Protein AF-A0A8H9FZB2-F1 (afdb_monomer)

Foldseek 3Di:
DQVQVVLQVVLVVVVVVVVVPPDDDDDDDDDDDDDDDDDDPPCPVVLLVPDDPLLSQLCCVCVRNVDDLVVSCVVVVHDSVVSVVSPVVSVVSSLVVQCVQQVFDADPVRDTDDDGPNPRVPPD

Secondary structure (DSSP, 8-state):
--THHHHHHHHHHHHHHHHHTTS------------------TTHHHHHHHS-HHHHHHHIIIIIS---HHHHHHHHT--HHHHHHHHHHHHHHHHHHHHHHH-PEEPTTS-EES---GGGTT--

Sequence (124 aa):
MKAWLFQIARNEIVNFYNQENVFTEELSNSEETENIQYQNICCFD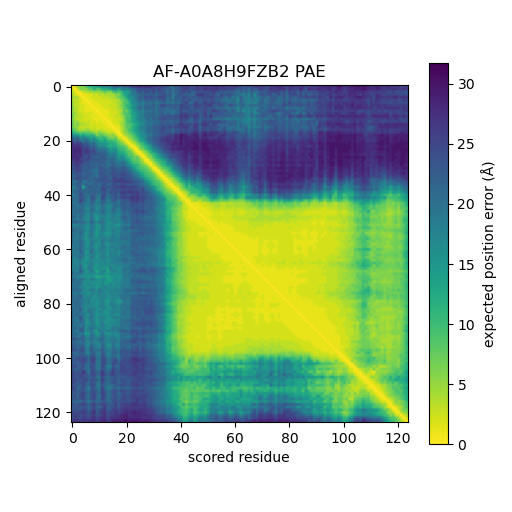KFINNLPVPYREVIEIVYIKGLKQSEAATLLGITLPNVKARIKRAKDILKNDFNECCKYEFDITGKLTGEPNCATCGTL

Structure (mmCIF, N/CA/C/O backbone):
data_AF-A0A8H9FZB2-F1
#
_entry.id   AF-A0A8H9FZB2-F1
#
loop_
_atom_site.group_PDB
_atom_site.id
_atom_site.type_symbol
_atom_site.label_atom_id
_atom_site.label_alt_id
_atom_site.label_comp_id
_atom_site.label_asym_id
_atom_site.label_entity_id
_atom_site.label_seq_id
_atom_site.pdbx_PDB_ins_code
_atom_site.Cartn_x
_atom_site.Cartn_y
_atom_site.Cartn_z
_atom_site.occupancy
_atom_site.B_iso_or_equiv
_atom_site.auth_seq_id
_atom_site.auth_comp_id
_atom_site.auth_asym_id
_atom_site.auth_atom_id
_atom_site.pdbx_PDB_model_num
ATOM 1 N N . MET A 1 1 ? -4.143 20.550 -12.161 1.00 46.72 1 MET A N 1
ATOM 2 C CA . MET A 1 1 ? -3.314 20.249 -10.974 1.00 46.72 1 MET A CA 1
ATOM 3 C C . MET A 1 1 ? -4.045 19.242 -10.109 1.00 46.72 1 MET A C 1
ATOM 5 O O . MET A 1 1 ? -5.246 19.369 -9.916 1.00 46.72 1 MET A O 1
ATOM 9 N N . LYS A 1 2 ? -3.359 18.183 -9.694 1.00 50.31 2 LYS A N 1
ATOM 10 C CA . LYS A 1 2 ? -3.971 17.007 -9.082 1.00 50.31 2 LYS A CA 1
ATOM 11 C C . LYS A 1 2 ? -4.031 17.225 -7.550 1.00 50.31 2 LYS A C 1
ATOM 13 O O . LYS A 1 2 ? -3.047 17.005 -6.857 1.00 50.31 2 LYS A O 1
ATOM 18 N N . ALA A 1 3 ? -5.175 17.708 -7.047 1.00 51.25 3 ALA A N 1
ATOM 19 C CA . ALA A 1 3 ? -5.410 18.112 -5.646 1.00 51.25 3 ALA A CA 1
ATOM 20 C C . ALA A 1 3 ? -5.024 17.056 -4.586 1.00 51.25 3 ALA A C 1
ATOM 22 O O . ALA A 1 3 ? -4.693 17.396 -3.454 1.00 51.25 3 ALA A O 1
ATOM 23 N N . TRP A 1 4 ? -4.999 15.783 -4.978 1.00 60.00 4 TRP A N 1
ATOM 24 C CA . TRP A 1 4 ? -4.607 14.656 -4.136 1.00 60.00 4 TRP A CA 1
ATOM 25 C C . TRP A 1 4 ? -3.151 14.727 -3.639 1.00 60.00 4 TRP A C 1
ATOM 27 O O . TRP A 1 4 ? -2.856 14.280 -2.535 1.00 60.00 4 TRP A O 1
ATOM 37 N N . LEU A 1 5 ? -2.257 15.362 -4.406 1.00 47.31 5 LEU A N 1
ATOM 38 C CA . LEU A 1 5 ? -0.839 15.472 -4.058 1.00 47.31 5 LEU A CA 1
ATOM 39 C C . LEU A 1 5 ? -0.607 16.426 -2.876 1.00 47.31 5 LEU A C 1
ATOM 41 O O . LEU A 1 5 ? 0.163 16.121 -1.969 1.00 47.31 5 LEU A O 1
ATOM 45 N N . PHE A 1 6 ? -1.340 17.543 -2.842 1.00 65.69 6 PHE A N 1
ATOM 46 C CA . PHE A 1 6 ? -1.323 18.467 -1.706 1.00 65.69 6 PHE A CA 1
ATOM 47 C C . PHE A 1 6 ? -1.900 17.817 -0.447 1.00 65.69 6 PHE A C 1
ATOM 49 O O . PHE A 1 6 ? -1.429 18.086 0.655 1.00 65.69 6 PHE A O 1
ATOM 56 N N . GLN A 1 7 ? -2.878 16.920 -0.607 1.00 64.12 7 GLN A N 1
ATOM 57 C CA . GLN A 1 7 ? -3.453 16.165 0.502 1.00 64.12 7 GLN A CA 1
ATOM 58 C C . GLN A 1 7 ? -2.425 15.208 1.129 1.00 64.12 7 GLN A C 1
ATOM 60 O O . GLN A 1 7 ? -2.328 15.137 2.349 1.00 64.12 7 GLN A O 1
ATOM 65 N N . ILE A 1 8 ? -1.627 14.509 0.315 1.00 67.94 8 ILE A N 1
ATOM 66 C CA . ILE A 1 8 ? -0.589 13.586 0.806 1.00 67.94 8 ILE A CA 1
ATOM 67 C C . ILE A 1 8 ? 0.547 14.337 1.477 1.00 67.94 8 ILE A C 1
ATOM 69 O O . ILE A 1 8 ? 0.940 13.957 2.573 1.00 67.94 8 ILE A O 1
ATOM 73 N N . ALA A 1 9 ? 1.038 15.412 0.858 1.00 65.44 9 ALA A N 1
ATOM 74 C CA . ALA A 1 9 ? 2.082 16.234 1.458 1.00 65.44 9 ALA A CA 1
ATOM 75 C C . ALA A 1 9 ? 1.618 16.786 2.813 1.00 65.44 9 ALA A C 1
ATOM 77 O O . ALA A 1 9 ? 2.315 16.645 3.814 1.00 65.44 9 ALA A O 1
ATOM 78 N N . ARG A 1 10 ? 0.384 17.304 2.876 1.00 66.06 10 ARG A N 1
ATOM 79 C CA . ARG A 1 10 ? -0.235 17.752 4.127 1.00 66.06 10 ARG A CA 1
ATOM 80 C C . ARG A 1 10 ? -0.302 16.634 5.163 1.00 66.06 10 ARG A C 1
ATOM 82 O O . ARG A 1 10 ? -0.010 16.875 6.328 1.00 66.06 10 ARG A O 1
ATOM 89 N N . ASN A 1 11 ? -0.683 15.428 4.759 1.00 68.56 11 ASN A N 1
ATOM 90 C CA . ASN A 1 11 ? -0.886 14.326 5.690 1.00 68.56 11 ASN A CA 1
ATOM 91 C C . ASN A 1 11 ? 0.430 13.696 6.167 1.00 68.56 11 ASN A C 1
ATOM 93 O O . ASN A 1 11 ? 0.493 13.298 7.326 1.00 68.56 11 ASN A O 1
ATOM 97 N N . GLU A 1 12 ? 1.479 13.665 5.341 1.00 70.00 12 GLU A N 1
ATOM 98 C CA . GLU A 1 12 ? 2.825 13.250 5.760 1.00 70.00 12 GLU A CA 1
ATOM 99 C C . GLU A 1 12 ? 3.461 14.267 6.706 1.00 70.00 12 GLU A C 1
ATOM 101 O O . GLU A 1 12 ? 3.984 13.881 7.747 1.00 70.00 12 GLU A O 1
ATOM 106 N N . ILE A 1 13 ? 3.311 15.566 6.425 1.00 71.25 13 ILE A N 1
ATOM 107 C CA . ILE A 1 13 ? 3.734 16.632 7.344 1.00 71.25 13 ILE A CA 1
ATOM 108 C C . ILE A 1 13 ? 3.008 16.467 8.687 1.00 71.25 13 ILE A C 1
ATOM 110 O O . ILE A 1 13 ? 3.637 16.367 9.736 1.00 71.25 13 ILE A O 1
ATOM 114 N N . VAL A 1 14 ? 1.679 16.340 8.671 1.00 69.38 14 VAL A N 1
ATOM 115 C CA . VAL A 1 14 ? 0.877 16.136 9.889 1.00 69.38 14 VAL A CA 1
ATOM 116 C C . VAL A 1 14 ? 1.259 14.846 10.624 1.00 69.38 14 VAL A C 1
ATOM 118 O O . VAL A 1 14 ? 1.195 14.806 11.849 1.00 69.38 14 VAL A O 1
ATOM 121 N N . ASN A 1 15 ? 1.635 13.779 9.921 1.00 5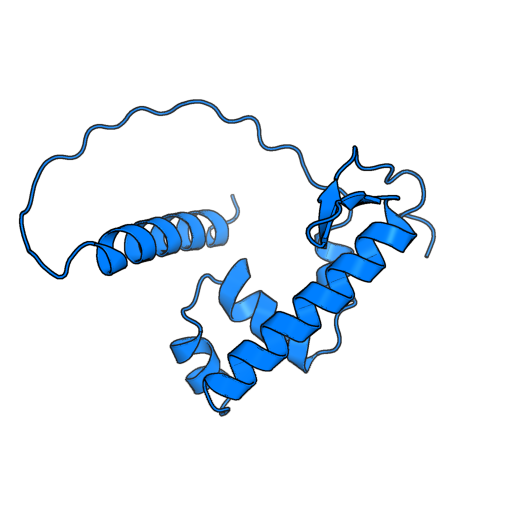8.53 15 ASN A N 1
ATOM 122 C CA . ASN A 1 15 ? 2.038 12.513 10.532 1.00 58.53 15 ASN A CA 1
ATOM 123 C C . ASN A 1 15 ? 3.438 12.591 11.159 1.00 58.53 15 ASN A C 1
ATOM 125 O O . ASN A 1 15 ? 3.621 12.091 12.265 1.00 58.53 15 ASN A O 1
ATOM 129 N N . PHE A 1 16 ? 4.386 13.256 10.495 1.00 66.69 16 PHE A N 1
ATOM 130 C CA . PHE A 1 16 ? 5.726 13.524 11.017 1.00 66.69 16 PHE A CA 1
ATOM 131 C C . PHE A 1 16 ? 5.650 14.351 12.307 1.00 66.69 16 PHE A C 1
ATOM 133 O O . PHE A 1 16 ? 6.126 13.917 13.354 1.00 66.69 16 PHE A O 1
ATOM 140 N N . TYR A 1 17 ? 4.906 15.460 12.284 1.00 53.19 17 TYR A N 1
ATOM 141 C CA . TYR A 1 17 ? 4.732 16.308 13.465 1.00 53.19 17 TYR A CA 1
ATOM 142 C C . TYR A 1 17 ? 3.886 15.659 14.576 1.00 53.19 17 TYR A C 1
ATOM 144 O O . TYR A 1 17 ? 4.102 15.958 15.745 1.00 53.19 17 TYR A O 1
ATOM 152 N N . ASN A 1 18 ? 2.947 14.752 14.277 1.00 55.53 18 ASN A N 1
ATOM 153 C CA . ASN A 1 18 ? 2.189 14.036 15.319 1.00 55.53 18 ASN A CA 1
ATOM 154 C C . ASN A 1 18 ? 2.970 12.884 15.972 1.00 55.53 18 ASN A C 1
ATOM 156 O O . ASN A 1 18 ? 2.572 12.432 17.044 1.00 55.53 18 ASN A O 1
ATOM 160 N N . GLN A 1 19 ? 4.039 12.383 15.344 1.00 51.41 19 GLN A N 1
ATOM 161 C CA . GLN A 1 19 ? 4.909 11.372 15.958 1.00 51.41 19 GLN A CA 1
ATOM 162 C C . GLN A 1 19 ? 5.890 11.989 16.965 1.00 51.41 19 GLN A C 1
ATOM 164 O O . GLN A 1 19 ? 6.255 11.307 17.921 1.00 51.41 19 GLN A O 1
ATOM 169 N N . GLU A 1 20 ? 6.250 13.269 16.810 1.00 44.25 20 GLU A N 1
ATOM 170 C CA . GLU A 1 20 ? 7.091 14.002 17.772 1.00 44.25 20 GLU A CA 1
ATOM 171 C C . GLU A 1 20 ? 6.299 14.795 18.834 1.00 44.25 20 GLU A C 1
ATOM 173 O O . GLU A 1 20 ? 6.808 15.017 19.931 1.00 44.25 20 GLU A O 1
ATOM 178 N N . ASN A 1 21 ? 5.030 15.152 18.598 1.00 39.44 21 ASN A N 1
ATOM 179 C CA . ASN A 1 21 ? 4.223 15.943 19.542 1.00 39.44 21 ASN A CA 1
ATOM 180 C C . ASN A 1 21 ? 3.484 15.108 20.611 1.00 39.44 21 ASN A C 1
ATOM 182 O O . ASN A 1 21 ? 2.264 15.184 20.764 1.00 39.44 21 ASN A O 1
ATOM 186 N N . VAL A 1 22 ? 4.246 14.371 21.428 1.00 46.25 22 VAL A N 1
ATOM 187 C CA . VAL A 1 22 ? 3.866 14.136 22.841 1.00 46.25 22 VAL A CA 1
ATOM 188 C C . VAL A 1 22 ? 4.165 15.379 23.701 1.00 46.25 22 VAL A C 1
ATOM 190 O O . VAL A 1 22 ? 3.779 15.428 24.865 1.00 46.25 22 VAL A O 1
ATOM 193 N N . PHE A 1 23 ? 4.763 16.436 23.144 1.00 35.19 23 PHE A N 1
ATOM 194 C CA . PHE A 1 23 ? 4.943 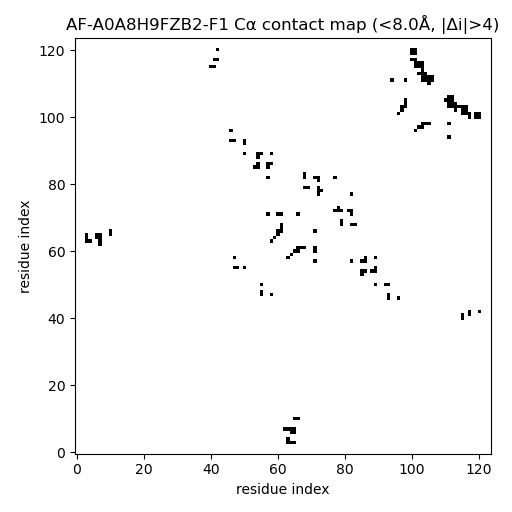17.696 23.857 1.00 35.19 23 PHE A CA 1
ATOM 195 C C . PHE A 1 23 ? 4.670 18.893 22.946 1.00 35.19 23 PHE A C 1
ATOM 197 O O . PHE A 1 23 ? 5.333 19.083 21.939 1.00 35.19 23 PHE A O 1
ATOM 204 N N . THR A 1 24 ? 3.648 19.661 23.313 1.00 49.00 24 THR A N 1
ATOM 205 C CA . THR A 1 24 ? 3.243 20.942 22.729 1.00 49.00 24 THR A CA 1
ATOM 206 C C . THR A 1 24 ? 4.372 21.965 22.734 1.00 49.00 24 THR A C 1
ATOM 208 O O . THR A 1 24 ? 4.953 22.177 23.792 1.00 49.00 24 THR A O 1
ATOM 211 N N . GLU A 1 25 ? 4.551 22.686 21.627 1.00 32.91 25 GLU A N 1
ATOM 212 C CA . GLU A 1 25 ? 4.734 24.145 21.610 1.00 32.91 25 GLU A CA 1
ATOM 213 C C . GLU A 1 25 ? 4.507 24.684 20.183 1.00 32.91 25 GLU A C 1
ATOM 215 O O . GLU A 1 25 ? 4.992 24.133 19.195 1.00 32.91 25 GLU A O 1
ATOM 220 N N . GLU A 1 26 ? 3.681 25.728 20.070 1.00 54.34 26 GLU A N 1
ATOM 221 C CA . GLU A 1 26 ? 3.495 26.509 18.843 1.00 54.34 26 GLU A CA 1
ATOM 222 C C . GLU A 1 26 ? 4.827 27.158 18.445 1.00 54.34 26 GLU A C 1
ATOM 224 O O . GLU A 1 26 ? 5.495 27.651 19.345 1.00 54.34 26 GLU A O 1
ATOM 229 N N . LEU A 1 27 ? 5.180 27.238 17.146 1.00 39.56 27 LEU A N 1
ATOM 230 C CA . LEU A 1 27 ? 5.788 28.439 16.530 1.00 39.56 27 LEU A CA 1
ATOM 231 C C . LEU A 1 27 ? 6.184 28.284 15.042 1.00 39.56 27 LEU A C 1
ATOM 233 O O . LEU A 1 27 ? 6.873 27.357 14.639 1.00 39.56 27 LEU A O 1
ATOM 237 N N . SER A 1 28 ? 5.806 29.334 14.300 1.00 38.44 28 SER A N 1
ATOM 238 C CA . SER A 1 28 ? 6.477 30.002 13.170 1.00 38.44 28 SER A CA 1
ATOM 239 C C . SER A 1 28 ? 6.704 29.266 11.838 1.00 38.44 28 SER A C 1
ATOM 241 O O . SER A 1 28 ? 7.635 28.492 11.654 1.00 38.44 28 SER A O 1
ATOM 243 N N . ASN A 1 29 ? 5.893 29.669 10.855 1.00 43.50 29 ASN A N 1
ATOM 244 C CA . ASN A 1 29 ? 5.982 29.365 9.428 1.00 43.50 29 ASN A CA 1
ATOM 245 C C . ASN A 1 29 ? 7.204 30.067 8.794 1.00 43.50 29 ASN A C 1
ATOM 247 O O . ASN A 1 29 ? 7.210 31.294 8.686 1.00 43.50 29 ASN A O 1
ATOM 251 N N . SER A 1 30 ? 8.214 29.319 8.348 1.00 38.62 30 SER A N 1
ATOM 252 C CA . SER A 1 30 ? 9.279 29.836 7.477 1.00 38.62 30 SER A CA 1
ATOM 253 C C . SER A 1 30 ? 9.330 29.011 6.194 1.00 38.62 30 SER A C 1
ATOM 255 O O . SER A 1 30 ? 9.749 27.856 6.195 1.00 38.62 30 SER A O 1
ATOM 257 N N . GLU A 1 31 ? 8.829 29.607 5.115 1.00 42.75 31 GLU A N 1
ATOM 258 C CA . GLU A 1 31 ? 8.751 29.018 3.782 1.00 42.75 31 GLU A CA 1
ATOM 259 C C . GLU A 1 31 ? 10.113 29.103 3.087 1.00 42.75 31 GLU A C 1
ATOM 261 O O . GLU A 1 31 ? 10.545 30.183 2.691 1.00 42.75 31 GLU A O 1
ATOM 266 N N . GLU A 1 32 ? 10.760 27.961 2.872 1.00 37.59 32 GLU A N 1
ATOM 267 C CA . GLU A 1 32 ? 11.843 27.836 1.896 1.00 37.59 32 GLU A CA 1
ATOM 268 C C . GLU A 1 32 ? 11.435 26.791 0.855 1.00 37.59 32 GLU A C 1
ATOM 270 O O . GLU A 1 32 ? 11.210 25.618 1.148 1.00 37.59 32 GLU A O 1
ATOM 275 N N . THR A 1 33 ? 11.233 27.263 -0.377 1.00 38.12 33 THR A N 1
ATOM 276 C CA .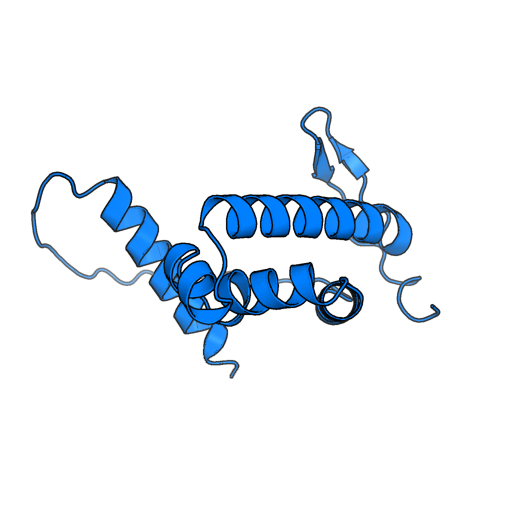 THR A 1 33 ? 10.727 26.466 -1.499 1.00 38.12 33 THR A CA 1
ATOM 277 C C . THR A 1 33 ? 11.904 26.040 -2.370 1.00 38.12 33 THR A C 1
ATOM 279 O O . THR A 1 33 ? 12.282 26.753 -3.298 1.00 38.12 33 THR A O 1
ATOM 282 N N . GLU A 1 34 ? 12.499 24.882 -2.089 1.00 39.03 34 GLU A N 1
ATOM 283 C CA . GLU A 1 34 ? 13.463 24.277 -3.010 1.00 39.03 34 GLU A CA 1
ATOM 284 C C . GLU A 1 34 ? 12.738 23.515 -4.130 1.00 39.03 34 GLU A C 1
ATOM 286 O O . GLU A 1 34 ? 11.846 22.692 -3.914 1.00 39.03 34 GLU A O 1
ATOM 291 N N . ASN A 1 35 ? 13.109 23.836 -5.369 1.00 37.59 35 ASN A N 1
ATOM 292 C CA . ASN A 1 35 ? 12.492 23.356 -6.600 1.00 37.59 35 ASN A CA 1
ATOM 293 C C . ASN A 1 35 ? 12.952 21.916 -6.905 1.00 37.59 35 ASN A C 1
ATOM 295 O O . ASN A 1 35 ? 13.894 21.696 -7.665 1.00 37.59 35 ASN A O 1
ATOM 299 N N . ILE A 1 36 ? 12.314 20.923 -6.277 1.00 46.50 36 ILE A N 1
ATOM 300 C CA . ILE A 1 36 ? 12.563 19.504 -6.562 1.00 46.50 36 ILE A CA 1
ATOM 301 C C . ILE A 1 36 ? 11.879 19.147 -7.888 1.00 46.50 36 ILE A C 1
ATOM 303 O O . ILE A 1 36 ? 10.655 19.046 -7.982 1.00 46.50 36 ILE A O 1
ATOM 307 N N . GLN A 1 37 ? 12.677 18.941 -8.935 1.00 36.19 37 GLN A N 1
ATOM 308 C CA . GLN A 1 37 ? 12.204 18.483 -10.239 1.00 36.19 37 GLN A CA 1
ATOM 309 C C . GLN A 1 37 ? 11.738 17.017 -10.143 1.00 36.19 37 GLN A C 1
ATOM 311 O O . GLN A 1 37 ? 12.540 16.086 -10.163 1.00 36.19 37 GLN A O 1
ATOM 316 N N . TYR A 1 38 ? 10.426 16.801 -10.021 1.00 49.78 38 TYR A N 1
ATOM 317 C CA . TYR A 1 38 ? 9.826 15.467 -9.941 1.00 49.78 38 TYR A CA 1
ATOM 318 C C . TYR A 1 38 ? 9.999 14.700 -11.260 1.00 49.78 38 TYR A C 1
ATOM 320 O O . TYR A 1 38 ? 9.410 15.054 -12.284 1.00 49.78 38 TYR A O 1
ATOM 328 N N . GLN A 1 39 ? 10.781 13.619 -11.236 1.00 47.38 39 GLN A N 1
ATOM 329 C CA . GLN A 1 39 ? 10.849 12.682 -12.354 1.00 47.38 39 GLN A CA 1
ATOM 330 C C . GLN A 1 39 ? 9.538 11.889 -12.435 1.00 47.38 39 GLN A C 1
ATOM 332 O O . GLN A 1 39 ? 9.132 11.230 -11.478 1.00 47.38 39 GLN A O 1
ATOM 337 N N . ASN A 1 40 ? 8.858 11.953 -13.582 1.00 51.94 40 ASN A N 1
ATOM 338 C CA . ASN A 1 40 ? 7.709 11.099 -13.873 1.00 51.94 40 ASN A CA 1
ATOM 339 C C . ASN A 1 40 ? 8.163 9.631 -13.881 1.00 51.94 40 ASN A C 1
ATOM 341 O O . ASN A 1 40 ? 8.809 9.190 -14.830 1.00 51.94 40 ASN A O 1
ATOM 345 N N . ILE A 1 41 ? 7.812 8.871 -12.840 1.00 58.69 41 ILE A N 1
ATOM 346 C CA . ILE A 1 41 ? 8.016 7.419 -12.809 1.00 58.69 41 ILE A CA 1
ATOM 347 C C . ILE A 1 41 ? 7.075 6.816 -13.854 1.00 58.69 41 ILE A C 1
ATOM 349 O O . ILE A 1 41 ? 5.851 6.814 -13.699 1.00 58.69 41 ILE A O 1
ATOM 353 N N . CYS A 1 42 ? 7.649 6.361 -14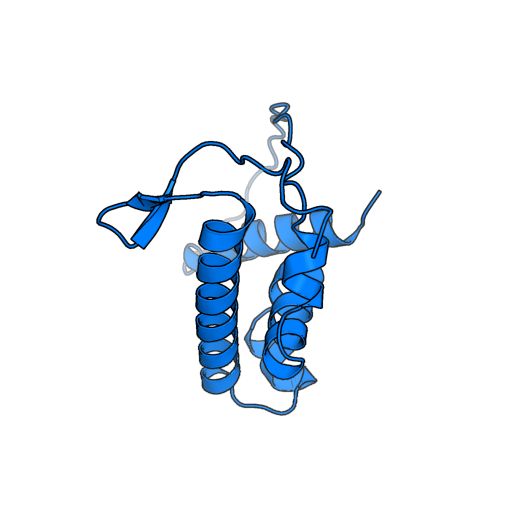.963 1.00 61.94 42 CYS A N 1
ATOM 354 C CA . CYS A 1 42 ? 6.898 5.799 -16.073 1.00 61.94 42 CYS A CA 1
ATOM 355 C C . CYS A 1 42 ? 6.092 4.562 -15.613 1.00 61.94 42 CYS A C 1
ATOM 357 O O . CYS A 1 42 ? 6.551 3.764 -14.797 1.00 61.94 42 CYS A O 1
ATOM 359 N N . CYS A 1 43 ? 4.862 4.429 -16.120 1.00 67.44 43 CYS A N 1
ATOM 360 C CA . CYS A 1 43 ? 3.947 3.299 -15.892 1.00 67.44 43 CYS A CA 1
ATOM 361 C C . CYS A 1 43 ? 3.369 3.113 -14.477 1.00 67.44 43 CYS A C 1
ATOM 363 O O . CYS A 1 43 ? 2.637 2.147 -14.271 1.00 67.44 43 CYS A O 1
ATOM 365 N N . PHE A 1 44 ? 3.576 4.042 -13.535 1.00 75.31 44 PHE A N 1
ATOM 366 C CA . PHE A 1 44 ? 3.022 3.935 -12.174 1.00 75.31 44 PHE A CA 1
ATOM 367 C C . PHE A 1 44 ? 1.502 3.682 -12.152 1.00 75.31 44 PHE A C 1
ATOM 369 O O . PHE A 1 44 ? 1.041 2.728 -11.527 1.00 75.31 44 PHE A O 1
ATOM 376 N N . ASP A 1 45 ? 0.731 4.470 -12.911 1.00 79.31 45 ASP A N 1
ATOM 377 C CA . ASP A 1 45 ? -0.730 4.324 -12.992 1.00 79.31 45 ASP A CA 1
ATOM 378 C C . ASP A 1 45 ? -1.150 2.927 -13.500 1.00 79.31 45 ASP A C 1
ATOM 380 O O . ASP A 1 45 ? -2.158 2.378 -13.056 1.00 79.31 45 ASP A O 1
ATOM 384 N N . LYS A 1 46 ? -0.366 2.306 -14.394 1.00 80.94 46 LYS A N 1
ATOM 385 C CA . LYS A 1 46 ? -0.645 0.961 -14.926 1.00 80.94 46 LYS A CA 1
ATOM 386 C C . LYS A 1 46 ? -0.501 -0.106 -13.842 1.00 80.94 46 LYS A C 1
ATOM 388 O O . LYS A 1 46 ? -1.395 -0.932 -13.685 1.00 80.94 46 LYS A O 1
ATOM 393 N N . PHE A 1 47 ? 0.580 -0.060 -13.065 1.00 85.25 47 PHE A N 1
ATOM 394 C CA . PHE A 1 47 ? 0.807 -1.028 -11.989 1.00 85.25 47 PHE A CA 1
ATOM 395 C C . PHE A 1 47 ? -0.262 -0.937 -10.902 1.00 85.25 47 PHE A C 1
ATOM 397 O O . PHE A 1 47 ? -0.775 -1.958 -10.450 1.00 85.25 47 PHE A O 1
ATOM 404 N N . ILE A 1 48 ? -0.674 0.281 -10.534 1.00 88.19 48 ILE A N 1
ATOM 405 C CA . ILE A 1 48 ? -1.770 0.468 -9.578 1.00 88.19 48 ILE A CA 1
ATOM 406 C C . ILE A 1 48 ? -3.079 -0.113 -10.118 1.00 88.19 48 ILE A C 1
ATOM 408 O O . ILE A 1 48 ? -3.786 -0.803 -9.386 1.00 88.19 48 ILE A O 1
ATOM 412 N N . ASN A 1 49 ? -3.391 0.108 -11.396 1.00 87.25 49 ASN A N 1
ATOM 413 C CA . ASN A 1 49 ? -4.610 -0.422 -12.006 1.00 87.25 49 ASN A CA 1
ATOM 414 C C . ASN A 1 49 ? -4.618 -1.955 -12.112 1.00 87.25 49 ASN A C 1
ATOM 416 O O . ASN A 1 49 ? -5.690 -2.550 -11.973 1.00 87.25 49 ASN A O 1
ATOM 420 N N . ASN A 1 50 ? -3.448 -2.574 -12.299 1.00 88.56 50 ASN A N 1
ATOM 421 C CA . ASN A 1 50 ? -3.273 -4.026 -12.391 1.00 88.56 50 ASN A CA 1
ATOM 422 C C . ASN A 1 50 ? -3.319 -4.745 -11.035 1.00 88.56 50 ASN A C 1
ATOM 424 O O . ASN A 1 50 ? -3.494 -5.965 -10.999 1.00 88.56 50 ASN A O 1
ATOM 428 N N . LEU A 1 51 ? -3.196 -4.023 -9.916 1.00 92.00 51 LEU A N 1
ATOM 429 C CA . LEU A 1 51 ? -3.345 -4.629 -8.598 1.00 92.00 51 LEU A CA 1
ATOM 430 C C . LEU A 1 51 ? -4.733 -5.276 -8.452 1.00 92.00 51 LEU A C 1
ATOM 432 O O . LEU A 1 51 ? -5.749 -4.658 -8.795 1.00 92.00 51 LEU A O 1
ATOM 436 N N . PRO A 1 52 ? -4.814 -6.474 -7.841 1.00 95.00 52 PRO A N 1
ATOM 437 C CA . PRO A 1 52 ? -6.088 -7.037 -7.428 1.00 95.00 52 PRO A CA 1
ATOM 438 C C . PRO A 1 52 ? -6.891 -6.030 -6.599 1.00 95.00 52 PRO A C 1
ATOM 440 O O . PRO A 1 52 ? -6.345 -5.371 -5.709 1.00 95.00 52 PRO A O 1
ATOM 443 N N . VAL A 1 53 ? -8.200 -5.959 -6.859 1.00 95.31 53 VAL A N 1
ATOM 444 C CA . VAL A 1 53 ? -9.140 -4.996 -6.252 1.00 95.31 53 VAL A CA 1
ATOM 445 C C . VAL A 1 53 ? -8.895 -4.737 -4.757 1.00 95.31 53 VAL A C 1
ATOM 447 O O . VAL A 1 53 ? -8.670 -3.579 -4.410 1.00 95.31 53 VAL A O 1
ATOM 450 N N . PRO A 1 54 ? -8.830 -5.753 -3.866 1.00 93.31 54 PRO A N 1
ATOM 451 C CA . PRO A 1 54 ? -8.696 -5.498 -2.429 1.00 93.31 54 PRO A CA 1
ATOM 452 C C . PRO A 1 54 ? -7.378 -4.817 -2.033 1.00 93.31 54 PRO A C 1
ATOM 454 O O . PRO A 1 54 ? -7.288 -4.255 -0.941 1.00 93.31 54 PRO A O 1
ATOM 457 N N . TYR A 1 55 ? -6.347 -4.900 -2.872 1.00 96.06 55 TYR A N 1
ATOM 458 C CA . TYR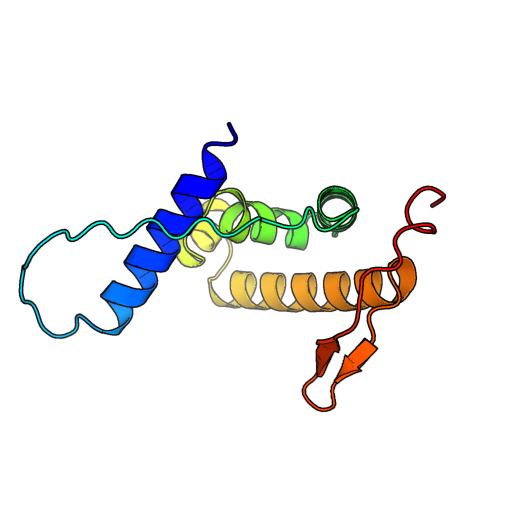 A 1 55 ? -5.050 -4.260 -2.662 1.00 96.06 55 TYR A CA 1
ATOM 459 C C . TYR A 1 55 ? -5.027 -2.866 -3.277 1.00 96.06 55 TYR A C 1
ATOM 461 O O . TYR A 1 55 ? -4.591 -1.921 -2.620 1.00 96.06 55 TYR A O 1
ATOM 469 N N . ARG A 1 56 ? -5.569 -2.733 -4.494 1.00 95.56 56 ARG A N 1
ATOM 470 C CA . ARG A 1 56 ? -5.719 -1.451 -5.181 1.00 95.56 56 ARG A CA 1
ATOM 471 C C . ARG A 1 56 ? -6.521 -0.459 -4.347 1.00 95.56 56 ARG A C 1
ATOM 473 O O . ARG A 1 56 ? -6.047 0.646 -4.124 1.00 95.56 56 ARG A O 1
ATOM 480 N N . GLU A 1 57 ? -7.670 -0.867 -3.809 1.00 94.81 57 GLU A N 1
ATOM 481 C CA . GLU A 1 57 ? -8.533 0.005 -2.998 1.00 94.81 57 GLU A CA 1
ATOM 482 C C . GLU A 1 57 ? -7.798 0.597 -1.794 1.00 94.81 57 GLU A C 1
ATOM 484 O O . GLU A 1 57 ? -7.905 1.788 -1.509 1.00 94.81 57 GLU A O 1
ATOM 489 N N . VAL A 1 58 ? -7.015 -0.224 -1.091 1.00 95.56 58 VAL A N 1
ATOM 490 C CA . VAL A 1 58 ? -6.272 0.242 0.081 1.00 95.56 58 VAL A CA 1
ATOM 491 C C . VAL A 1 58 ? -5.146 1.192 -0.328 1.00 95.56 58 VAL A C 1
ATOM 493 O O . VAL A 1 58 ? -4.917 2.191 0.355 1.00 95.56 58 VAL A O 1
ATOM 496 N N . ILE A 1 59 ? -4.463 0.916 -1.442 1.00 93.75 59 ILE A N 1
ATOM 497 C CA . ILE A 1 59 ? -3.429 1.811 -1.967 1.00 93.75 59 ILE A CA 1
ATOM 498 C C . ILE A 1 59 ? -4.032 3.138 -2.429 1.00 93.75 59 ILE A C 1
ATOM 500 O O . ILE A 1 59 ? -3.512 4.192 -2.074 1.00 93.75 59 ILE A O 1
ATOM 504 N N . GLU A 1 60 ? -5.154 3.113 -3.142 1.00 91.25 60 GLU A N 1
ATOM 505 C CA . GLU A 1 60 ? -5.851 4.321 -3.567 1.00 91.25 60 GLU A CA 1
ATOM 506 C C . GLU A 1 60 ? -6.309 5.159 -2.379 1.00 91.25 60 GLU A C 1
ATOM 508 O O . GLU A 1 60 ? -6.098 6.364 -2.362 1.00 91.25 60 GLU A O 1
ATOM 513 N N . ILE A 1 61 ? -6.915 4.549 -1.361 1.00 91.38 61 ILE A N 1
ATOM 514 C CA . ILE A 1 61 ? -7.398 5.281 -0.188 1.00 91.38 61 ILE A CA 1
ATOM 515 C C . ILE A 1 61 ? -6.236 5.918 0.583 1.00 91.38 61 ILE A C 1
ATOM 517 O O . ILE A 1 61 ? -6.303 7.096 0.929 1.00 91.38 61 ILE A O 1
ATOM 521 N N . VAL A 1 62 ? -5.169 5.159 0.835 1.00 90.12 62 VAL A N 1
ATOM 522 C CA . VAL A 1 62 ? -4.084 5.607 1.717 1.00 90.12 62 VAL A CA 1
ATOM 523 C C . VAL A 1 62 ? -3.067 6.475 0.983 1.00 90.12 62 VAL A C 1
ATOM 525 O O . VAL A 1 62 ? -2.721 7.549 1.458 1.00 90.12 62 VAL A O 1
ATOM 528 N N . TYR A 1 63 ? -2.598 6.037 -0.184 1.00 85.81 63 TYR A N 1
ATOM 529 C CA . TYR A 1 63 ? -1.489 6.672 -0.900 1.00 85.81 63 TYR A CA 1
ATOM 530 C C . TYR A 1 63 ? -1.912 7.569 -2.052 1.00 85.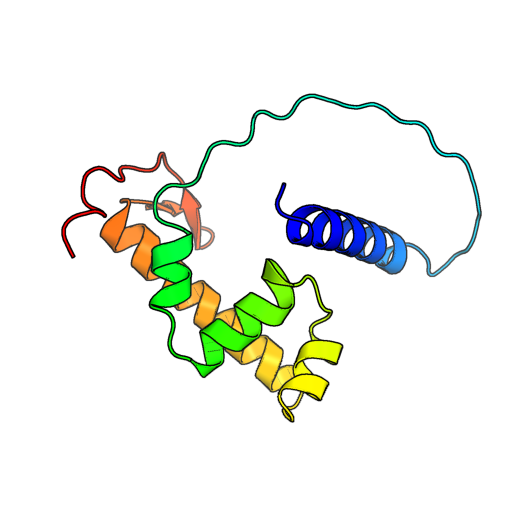81 63 TYR A C 1
ATOM 532 O O . TYR A 1 63 ? -1.070 8.314 -2.528 1.00 85.81 63 TYR A O 1
ATOM 540 N N . ILE A 1 64 ? -3.158 7.498 -2.530 1.00 84.62 64 ILE A N 1
ATOM 541 C CA . ILE A 1 64 ? -3.647 8.419 -3.569 1.00 84.62 64 ILE A CA 1
ATOM 542 C C . ILE A 1 64 ? -4.577 9.450 -2.933 1.00 84.62 64 ILE A C 1
ATOM 544 O O . ILE A 1 64 ? -4.367 10.641 -3.082 1.00 84.62 64 ILE A O 1
ATOM 548 N N . LYS A 1 65 ? -5.574 9.040 -2.151 1.00 85.31 65 LYS A N 1
ATOM 549 C CA . LYS A 1 65 ? -6.489 9.962 -1.458 1.00 85.31 65 LYS A CA 1
ATOM 550 C C . LYS A 1 65 ? -5.886 10.533 -0.169 1.00 85.31 65 LYS A C 1
ATOM 552 O O . LYS A 1 65 ? -6.436 11.481 0.384 1.00 85.31 65 LYS A O 1
ATOM 557 N N . GLY A 1 66 ? -4.765 9.977 0.296 1.00 83.56 66 GLY A N 1
ATOM 558 C CA . GLY A 1 66 ? -4.022 10.453 1.463 1.00 83.56 66 GLY A CA 1
ATOM 559 C C . GLY A 1 66 ? -4.647 10.089 2.812 1.00 83.56 66 GLY A C 1
ATOM 560 O O . GLY A 1 66 ? -4.207 10.616 3.826 1.00 83.56 66 GLY A O 1
ATOM 561 N N . LEU A 1 67 ? -5.678 9.246 2.870 1.00 85.62 67 LEU A N 1
ATOM 562 C CA . LEU A 1 67 ? -6.370 8.950 4.128 1.00 85.62 67 LEU A CA 1
ATOM 563 C C . LEU A 1 67 ? -5.521 8.076 5.061 1.00 85.62 67 LEU A C 1
ATOM 565 O O . LEU A 1 67 ? -4.693 7.269 4.632 1.00 85.62 67 LEU A O 1
ATOM 569 N N . LYS A 1 68 ? -5.753 8.195 6.369 1.00 90.69 68 LYS A N 1
ATOM 570 C CA . LYS A 1 68 ? -5.086 7.357 7.369 1.00 90.69 68 LYS A CA 1
ATOM 571 C C . LYS A 1 68 ? -5.509 5.899 7.193 1.00 90.69 68 LYS A C 1
ATOM 573 O O . LYS A 1 68 ? -6.640 5.587 6.829 1.00 90.69 68 LYS A O 1
ATOM 578 N N . GLN A 1 69 ? -4.628 4.965 7.551 1.00 90.38 69 GLN A N 1
ATOM 579 C CA . GLN A 1 69 ? -4.940 3.528 7.493 1.00 90.38 69 GLN A CA 1
ATOM 580 C C . GLN A 1 69 ? -6.147 3.143 8.368 1.00 90.38 69 GLN A C 1
ATOM 582 O O . GLN A 1 69 ? -6.868 2.203 8.043 1.00 90.38 69 GLN A O 1
ATOM 587 N N . SER A 1 70 ? -6.382 3.867 9.466 1.00 89.81 70 SER A N 1
ATOM 588 C CA . SER A 1 70 ? -7.572 3.712 10.308 1.00 89.81 70 SER A CA 1
ATOM 589 C C . SER A 1 70 ? -8.850 4.164 9.602 1.00 89.81 70 SER A C 1
ATOM 591 O O . SER A 1 70 ? -9.870 3.497 9.714 1.00 89.81 70 SER A O 1
ATOM 593 N N . GLU A 1 71 ? -8.798 5.248 8.829 1.00 87.06 71 GLU A N 1
ATOM 594 C CA . GLU A 1 71 ? -9.928 5.715 8.019 1.00 87.06 71 GLU A CA 1
ATOM 595 C C . GLU A 1 71 ? -10.210 4.734 6.877 1.00 87.06 71 GLU A C 1
ATOM 597 O O . GLU A 1 71 ? -11.363 4.406 6.616 1.00 87.06 71 GLU A O 1
ATOM 602 N N . ALA A 1 72 ? -9.161 4.179 6.260 1.00 91.94 72 ALA A N 1
ATOM 603 C CA . ALA A 1 72 ? -9.291 3.109 5.274 1.00 91.94 72 ALA A CA 1
ATOM 604 C C . ALA A 1 72 ? -9.953 1.851 5.857 1.00 91.94 72 ALA A C 1
ATOM 606 O O . ALA A 1 72 ? -10.773 1.226 5.190 1.00 91.94 72 ALA A O 1
ATOM 607 N N . ALA A 1 73 ? -9.625 1.495 7.104 1.00 92.56 73 ALA A N 1
ATOM 608 C CA . ALA A 1 73 ? -10.241 0.376 7.814 1.00 92.56 73 ALA A CA 1
ATOM 609 C C . ALA A 1 73 ? -11.755 0.589 7.964 1.00 92.56 73 ALA A C 1
ATOM 611 O O . ALA A 1 73 ? -12.542 -0.287 7.605 1.00 92.56 73 ALA A O 1
ATOM 612 N N . THR A 1 74 ? -12.153 1.787 8.401 1.00 94.62 74 THR A N 1
ATOM 613 C CA . THR A 1 74 ? -13.559 2.183 8.538 1.00 94.62 74 THR A CA 1
ATOM 614 C C . THR A 1 74 ? -14.288 2.193 7.194 1.00 94.62 74 THR A C 1
ATOM 616 O O . THR A 1 74 ? -15.359 1.605 7.085 1.00 94.62 74 THR A O 1
ATOM 619 N N . LEU A 1 75 ? -13.705 2.808 6.158 1.00 94.12 75 LEU A N 1
ATOM 620 C CA . LEU A 1 75 ? -14.316 2.915 4.827 1.00 94.12 75 LEU A CA 1
ATOM 621 C C . LEU A 1 75 ? -14.525 1.556 4.151 1.00 94.12 75 LEU A C 1
ATOM 623 O O . LEU A 1 75 ? -15.516 1.364 3.455 1.00 94.12 75 LEU A O 1
ATOM 627 N N . LEU A 1 76 ? -13.595 0.621 4.352 1.00 94.44 76 LEU A N 1
ATOM 628 C CA . LEU A 1 76 ? -13.643 -0.714 3.753 1.00 94.44 76 LEU A CA 1
ATOM 629 C C . LEU A 1 76 ? -14.348 -1.751 4.640 1.00 94.44 76 LEU A C 1
ATOM 631 O O . LEU A 1 76 ? -14.464 -2.907 4.236 1.00 94.44 76 LEU A O 1
ATOM 635 N N . GLY A 1 77 ? -14.777 -1.379 5.850 1.00 96.38 77 GLY A N 1
ATOM 636 C CA . GLY A 1 77 ? -15.411 -2.301 6.795 1.00 96.38 77 GLY A CA 1
ATOM 637 C C . GLY A 1 77 ? -14.499 -3.450 7.247 1.00 96.38 77 GLY A C 1
ATOM 638 O O . GLY A 1 77 ? -14.975 -4.555 7.503 1.00 96.38 77 GLY A O 1
ATOM 639 N N . ILE A 1 78 ? -13.183 -3.223 7.322 1.00 95.88 78 ILE A N 1
ATOM 640 C CA . ILE A 1 78 ? -12.188 -4.225 7.739 1.00 95.88 78 ILE A CA 1
ATOM 641 C C . ILE A 1 78 ? -11.366 -3.728 8.927 1.00 95.88 78 ILE A C 1
ATOM 643 O O . ILE A 1 78 ? -11.344 -2.548 9.251 1.00 95.88 78 ILE A O 1
ATOM 647 N N . THR A 1 79 ? -10.640 -4.628 9.586 1.00 96.12 79 THR A N 1
ATOM 648 C CA . THR A 1 79 ? -9.781 -4.263 10.719 1.00 96.12 79 THR A CA 1
ATOM 649 C C . THR A 1 79 ? -8.493 -3.562 10.262 1.00 96.12 79 THR A C 1
ATOM 651 O O . THR A 1 79 ? -7.964 -3.832 9.181 1.00 96.12 79 THR A O 1
ATOM 654 N N . LEU A 1 80 ? -7.925 -2.699 11.113 1.00 93.38 80 LEU 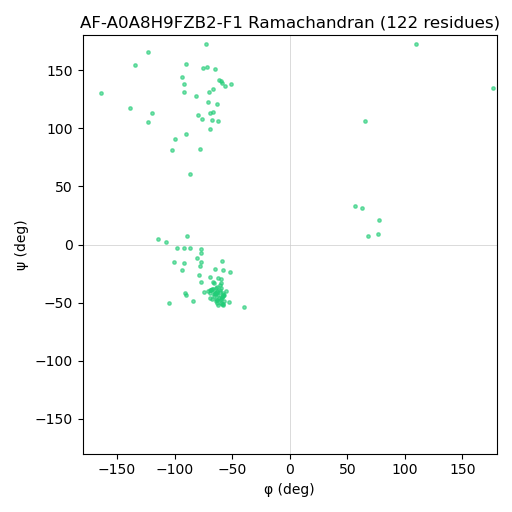A N 1
ATOM 655 C CA . LEU A 1 80 ? -6.647 -2.024 10.839 1.00 93.38 80 LEU A CA 1
ATOM 656 C C . LEU A 1 80 ? -5.488 -3.003 10.523 1.00 93.38 80 LEU A C 1
ATOM 658 O O . LEU A 1 80 ? -4.726 -2.732 9.591 1.00 93.38 80 LEU A O 1
ATOM 662 N N . PRO A 1 81 ? -5.339 -4.159 11.205 1.00 95.50 81 PRO A N 1
ATOM 663 C CA . PRO A 1 81 ? -4.360 -5.172 10.807 1.00 95.50 81 PRO A CA 1
ATOM 664 C C . PRO A 1 81 ? -4.585 -5.719 9.389 1.00 95.50 81 PRO A C 1
ATOM 666 O O . PRO A 1 81 ? -3.615 -5.924 8.660 1.00 95.50 81 PRO A O 1
ATOM 669 N N . ASN A 1 82 ? -5.841 -5.894 8.959 1.00 94.81 82 ASN A N 1
ATOM 670 C CA . ASN A 1 82 ? -6.154 -6.326 7.594 1.00 94.81 82 ASN A CA 1
ATOM 671 C C . ASN A 1 82 ? -5.780 -5.264 6.554 1.00 94.81 82 ASN A C 1
ATOM 673 O O . ASN A 1 82 ? -5.245 -5.618 5.503 1.00 94.81 82 ASN A O 1
ATOM 677 N N . VAL A 1 83 ? -5.984 -3.975 6.853 1.00 95.69 83 VAL A N 1
ATOM 678 C CA . VAL A 1 83 ? -5.490 -2.867 6.014 1.00 95.69 83 VAL A CA 1
ATOM 679 C C . VAL A 1 83 ? -3.971 -2.949 5.867 1.00 95.69 83 VAL A C 1
ATOM 681 O O . VAL A 1 83 ? -3.464 -2.976 4.747 1.00 95.69 83 VAL A O 1
ATOM 684 N N . LYS A 1 84 ? -3.236 -3.070 6.980 1.00 90.56 84 LYS A N 1
ATOM 685 C CA . LYS A 1 84 ? -1.767 -3.189 6.973 1.00 90.56 84 LYS A CA 1
ATOM 686 C C . LYS A 1 84 ? -1.287 -4.393 6.160 1.00 90.56 84 LYS A C 1
ATOM 688 O O . LYS A 1 84 ? -0.355 -4.266 5.368 1.00 90.56 84 LYS A O 1
ATOM 693 N N . ALA A 1 85 ? -1.943 -5.544 6.311 1.00 95.38 85 ALA A N 1
ATOM 694 C CA . ALA A 1 85 ? -1.622 -6.747 5.550 1.00 95.38 85 ALA A CA 1
ATOM 695 C C . ALA A 1 85 ? -1.873 -6.566 4.043 1.00 95.38 85 ALA A C 1
ATOM 697 O O . ALA A 1 85 ? -1.047 -6.981 3.231 1.00 95.38 85 ALA A O 1
ATOM 698 N N . ARG A 1 86 ? -2.981 -5.916 3.662 1.00 97.12 86 ARG A N 1
ATOM 699 C CA . ARG A 1 86 ? -3.288 -5.584 2.262 1.00 97.12 86 ARG A CA 1
ATOM 700 C C . ARG A 1 86 ? -2.268 -4.610 1.672 1.00 97.12 86 ARG A C 1
ATOM 702 O O . ARG A 1 86 ? -1.796 -4.867 0.573 1.00 97.12 86 ARG A O 1
ATOM 709 N N . ILE A 1 87 ? -1.858 -3.572 2.410 1.00 95.06 87 ILE A N 1
ATOM 710 C CA . ILE A 1 87 ? -0.791 -2.645 1.983 1.00 95.06 87 ILE A CA 1
ATOM 711 C C . ILE A 1 87 ? 0.518 -3.390 1.755 1.00 95.06 87 ILE A C 1
ATOM 713 O O . ILE A 1 87 ? 1.170 -3.176 0.737 1.00 95.06 87 ILE A O 1
ATOM 717 N N . LYS A 1 88 ? 0.912 -4.259 2.693 1.00 91.44 88 LYS A N 1
ATOM 718 C CA . LYS A 1 88 ? 2.150 -5.031 2.568 1.00 91.44 88 LYS A CA 1
ATOM 719 C C . LYS A 1 88 ? 2.139 -5.875 1.291 1.00 91.44 88 LYS A C 1
ATOM 721 O O . LYS A 1 88 ? 3.035 -5.725 0.473 1.00 91.44 88 LYS A O 1
ATOM 726 N N . ARG A 1 89 ? 1.078 -6.662 1.074 1.00 94.25 89 ARG A N 1
ATOM 727 C CA . ARG A 1 89 ? 0.933 -7.478 -0.144 1.00 94.25 89 ARG A CA 1
ATOM 728 C C . ARG A 1 89 ? 0.905 -6.637 -1.417 1.00 94.25 89 ARG A C 1
ATOM 730 O O . ARG A 1 89 ? 1.535 -7.014 -2.393 1.00 94.25 89 ARG A O 1
ATOM 737 N N . ALA A 1 90 ? 0.215 -5.496 -1.403 1.00 93.44 90 ALA A N 1
ATOM 738 C CA . ALA A 1 90 ? 0.194 -4.584 -2.541 1.00 93.44 90 ALA A CA 1
ATOM 739 C C . ALA A 1 90 ? 1.608 -4.105 -2.898 1.00 93.44 90 ALA A C 1
ATOM 741 O O . ALA A 1 90 ? 1.991 -4.135 -4.060 1.00 93.44 90 ALA A O 1
ATOM 742 N N . LYS A 1 91 ? 2.407 -3.718 -1.894 1.00 90.06 91 LYS A N 1
ATOM 743 C CA . LYS A 1 91 ? 3.805 -3.315 -2.095 1.00 90.06 91 LYS A CA 1
ATOM 744 C C . LYS A 1 91 ? 4.665 -4.453 -2.634 1.00 90.06 91 LYS A C 1
ATOM 746 O O . LYS A 1 91 ? 5.503 -4.194 -3.487 1.00 90.06 91 LYS A O 1
ATOM 751 N N . ASP A 1 92 ? 4.464 -5.676 -2.154 1.00 89.31 92 ASP A N 1
ATOM 752 C CA . ASP A 1 92 ? 5.216 -6.842 -2.627 1.00 89.31 92 ASP A CA 1
ATOM 753 C C . ASP A 1 92 ? 4.902 -7.149 -4.104 1.00 89.31 92 ASP A C 1
ATOM 755 O O . ASP A 1 92 ? 5.826 -7.376 -4.882 1.00 89.31 92 ASP A O 1
ATOM 759 N N . ILE A 1 93 ? 3.628 -7.061 -4.513 1.00 89.94 93 ILE A N 1
ATOM 760 C CA . ILE A 1 93 ? 3.217 -7.206 -5.922 1.00 89.94 93 ILE A CA 1
ATOM 761 C C . ILE A 1 93 ? 3.845 -6.103 -6.777 1.00 89.94 93 ILE A C 1
ATOM 763 O O . ILE A 1 93 ? 4.533 -6.398 -7.745 1.00 89.94 93 ILE A O 1
ATOM 767 N N . LEU A 1 94 ? 3.694 -4.837 -6.372 1.00 88.19 94 LEU A N 1
ATOM 768 C CA . LEU A 1 94 ? 4.256 -3.708 -7.117 1.00 88.19 94 LEU A CA 1
ATOM 769 C C . LEU A 1 94 ? 5.774 -3.834 -7.281 1.00 88.19 94 LEU A C 1
ATOM 771 O O . LEU A 1 94 ? 6.296 -3.571 -8.357 1.00 88.19 94 LEU A O 1
ATOM 775 N N . LYS A 1 95 ? 6.493 -4.258 -6.234 1.00 85.62 95 LYS A N 1
ATOM 776 C CA . LYS A 1 95 ? 7.938 -4.514 -6.309 1.00 85.62 95 LYS A CA 1
ATOM 777 C C . LYS A 1 95 ? 8.282 -5.556 -7.371 1.00 85.62 95 LYS A C 1
ATOM 779 O O . LYS A 1 95 ? 9.241 -5.350 -8.109 1.00 85.62 95 LYS A O 1
ATOM 784 N N . ASN A 1 96 ? 7.523 -6.650 -7.435 1.00 84.62 96 ASN A N 1
ATOM 785 C CA . ASN A 1 96 ? 7.727 -7.681 -8.446 1.00 84.62 96 ASN A CA 1
ATOM 786 C C . ASN A 1 96 ? 7.468 -7.132 -9.853 1.00 84.62 96 ASN A C 1
ATOM 788 O O . ASN A 1 96 ? 8.321 -7.257 -10.725 1.00 84.62 96 ASN A O 1
ATOM 792 N N . ASP A 1 97 ? 6.347 -6.439 -10.043 1.00 83.31 97 ASP A N 1
ATOM 793 C CA . ASP A 1 97 ? 5.962 -5.908 -11.349 1.00 83.31 97 ASP A CA 1
ATOM 794 C C . ASP A 1 97 ? 6.958 -4.848 -11.857 1.00 83.31 97 ASP A C 1
ATOM 796 O O . ASP A 1 97 ? 7.280 -4.798 -13.046 1.00 83.31 97 ASP A O 1
ATOM 800 N N . PHE A 1 98 ? 7.494 -4.015 -10.958 1.00 80.56 98 PHE A N 1
ATOM 801 C 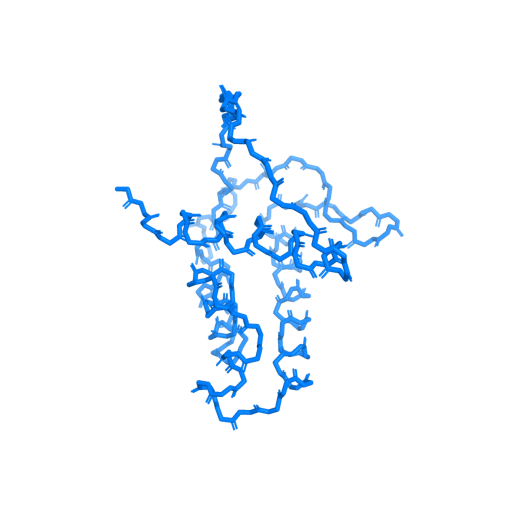CA . PHE A 1 98 ? 8.539 -3.044 -11.290 1.00 80.56 98 PHE A CA 1
ATOM 802 C C . PHE A 1 98 ? 9.863 -3.713 -11.669 1.00 80.56 98 PHE A C 1
ATOM 804 O O . PHE A 1 98 ? 10.533 -3.238 -12.589 1.00 80.56 98 PHE A O 1
ATOM 811 N N . ASN A 1 99 ? 10.241 -4.800 -10.994 1.00 79.44 99 ASN A N 1
ATOM 812 C CA . ASN A 1 99 ? 11.413 -5.586 -11.372 1.00 79.44 99 ASN A CA 1
ATOM 813 C C . ASN A 1 99 ? 11.220 -6.201 -12.770 1.00 79.44 99 ASN A C 1
ATOM 815 O O . ASN A 1 99 ? 12.038 -5.984 -13.662 1.00 79.44 99 ASN A O 1
ATOM 819 N N . GLU A 1 100 ? 10.091 -6.873 -13.006 1.00 77.31 100 GLU A N 1
ATOM 820 C CA . GLU A 1 100 ? 9.812 -7.544 -14.281 1.00 77.31 100 GLU A CA 1
ATOM 821 C C . GLU A 1 100 ? 9.692 -6.572 -15.466 1.00 77.31 100 GLU A C 1
ATOM 823 O O . GLU A 1 100 ? 10.210 -6.846 -16.549 1.00 77.31 100 GLU A O 1
ATOM 828 N N . CYS A 1 101 ? 9.029 -5.427 -15.283 1.00 73.56 101 CYS A N 1
ATOM 829 C CA . CYS A 1 101 ? 8.719 -4.513 -16.386 1.00 73.56 101 CYS A CA 1
ATOM 830 C C . CYS A 1 101 ? 9.799 -3.451 -16.626 1.00 73.56 101 CYS A C 1
ATOM 832 O O . CYS A 1 101 ? 10.118 -3.143 -17.778 1.00 73.56 101 CYS A O 1
ATOM 834 N N . CYS A 1 102 ? 10.346 -2.878 -15.548 1.00 70.12 102 CYS A N 1
ATOM 835 C CA . CYS A 1 102 ? 11.244 -1.721 -15.602 1.00 70.12 102 CYS A CA 1
ATOM 836 C C . CYS A 1 102 ? 12.709 -2.074 -15.297 1.00 70.12 102 CYS A C 1
ATOM 838 O O . CYS A 1 102 ? 13.542 -1.166 -15.296 1.00 70.12 102 CYS A O 1
ATOM 840 N N . LYS A 1 103 ? 13.022 -3.361 -15.057 1.00 70.25 103 LYS A N 1
ATOM 841 C CA . LYS A 1 103 ? 14.358 -3.884 -14.709 1.00 70.25 103 LYS A CA 1
ATOM 842 C C . LYS A 1 103 ? 14.981 -3.241 -13.468 1.00 70.25 103 LYS A C 1
ATOM 844 O O . LYS A 1 103 ? 16.196 -3.081 -13.396 1.00 70.25 103 LYS A O 1
ATOM 849 N N . TYR A 1 104 ? 14.156 -2.857 -12.497 1.00 71.00 104 TYR A N 1
ATOM 850 C CA . TYR A 1 104 ? 14.678 -2.454 -11.196 1.00 71.00 104 TYR A CA 1
ATOM 851 C C . TYR A 1 104 ? 15.310 -3.653 -10.489 1.00 71.00 104 TYR A C 1
ATOM 853 O O . TYR A 1 104 ? 14.697 -4.712 -10.404 1.00 71.00 104 TYR A O 1
ATOM 861 N N . GLU A 1 105 ? 16.498 -3.468 -9.924 1.00 69.19 105 GLU A N 1
ATOM 862 C CA . GLU A 1 105 ? 17.155 -4.489 -9.112 1.00 69.19 105 GLU A CA 1
ATOM 863 C C . GLU A 1 105 ? 16.765 -4.338 -7.639 1.00 69.19 105 GLU A C 1
ATOM 865 O O . GLU A 1 105 ? 16.395 -3.254 -7.182 1.00 69.19 105 GLU A O 1
ATOM 870 N N . PHE A 1 106 ? 16.853 -5.428 -6.881 1.00 72.00 106 PHE A N 1
ATOM 871 C CA . PHE A 1 106 ? 16.760 -5.375 -5.426 1.00 72.00 106 PHE A CA 1
ATOM 872 C C . PHE A 1 106 ? 18.155 -5.238 -4.822 1.00 72.00 106 PHE A C 1
ATOM 874 O O . PHE A 1 106 ? 19.044 -6.030 -5.135 1.00 72.00 106 PHE A O 1
ATOM 881 N N . ASP A 1 107 ? 18.333 -4.291 -3.905 1.00 73.38 107 ASP A N 1
ATOM 882 C CA . ASP A 1 107 ? 19.510 -4.283 -3.043 1.00 73.38 107 ASP A CA 1
ATOM 883 C C . ASP A 1 107 ? 19.437 -5.397 -1.981 1.00 73.38 107 ASP A C 1
ATOM 885 O O . ASP A 1 107 ? 18.410 -6.055 -1.779 1.00 73.38 107 ASP A O 1
ATOM 889 N N . ILE A 1 108 ? 20.530 -5.579 -1.238 1.00 70.62 108 ILE A N 1
ATOM 890 C CA . ILE A 1 108 ? 20.619 -6.546 -0.130 1.00 70.62 108 ILE A CA 1
ATOM 891 C C . ILE A 1 108 ? 19.584 -6.309 0.989 1.00 70.62 108 ILE A C 1
ATOM 893 O O . ILE A 1 108 ? 19.388 -7.178 1.835 1.00 70.62 108 ILE A O 1
ATOM 897 N N . THR A 1 109 ? 18.925 -5.146 1.012 1.00 73.06 109 THR A N 1
ATOM 898 C CA . THR A 1 109 ? 17.885 -4.775 1.983 1.00 73.06 109 THR A CA 1
ATOM 899 C C . THR A 1 109 ? 16.463 -4.984 1.443 1.00 73.06 109 THR A C 1
ATOM 901 O O . THR A 1 109 ? 15.485 -4.801 2.172 1.00 73.06 109 THR A O 1
ATOM 904 N N . GLY A 1 110 ? 16.318 -5.403 0.180 1.00 66.00 110 GLY A N 1
ATOM 905 C CA . GLY A 1 110 ? 15.033 -5.604 -0.490 1.00 66.00 110 GLY A CA 1
ATOM 906 C C . GLY A 1 110 ? 14.369 -4.305 -0.962 1.00 66.00 110 GLY A C 1
ATOM 907 O O . GLY A 1 110 ? 13.138 -4.263 -1.139 1.00 66.00 110 GLY A O 1
ATOM 908 N N . LYS A 1 111 ? 15.149 -3.232 -1.133 1.00 71.88 111 LYS A N 1
ATOM 909 C CA . LYS A 1 111 ? 14.720 -1.962 -1.730 1.00 71.88 111 LYS A CA 1
ATOM 910 C C . LYS A 1 111 ? 15.028 -1.964 -3.229 1.00 71.88 111 LYS A C 1
ATOM 912 O O . LYS A 1 111 ? 16.030 -2.524 -3.657 1.00 71.88 111 LYS A O 1
ATOM 917 N N . LEU A 1 112 ? 14.148 -1.344 -4.017 1.00 68.25 112 LEU A N 1
ATOM 918 C CA . LEU A 1 112 ? 14.365 -1.171 -5.455 1.00 68.25 112 LEU A CA 1
ATOM 919 C C . LEU A 1 112 ? 15.494 -0.158 -5.695 1.00 68.25 112 LEU A C 1
ATOM 921 O O . LEU A 1 112 ? 15.478 0.936 -5.122 1.00 68.25 112 LEU A O 1
ATOM 925 N N . THR A 1 113 ? 16.438 -0.523 -6.556 1.00 72.69 113 THR A N 1
ATOM 926 C CA . THR A 1 113 ? 17.591 0.278 -6.979 1.00 72.69 113 THR A CA 1
ATOM 927 C C . THR A 1 113 ? 17.766 0.213 -8.497 1.00 72.69 113 THR A C 1
ATOM 929 O O . THR A 1 113 ? 17.343 -0.752 -9.131 1.00 72.69 113 THR A O 1
ATOM 932 N N . GLY A 1 114 ? 18.393 1.236 -9.082 1.00 69.50 114 GLY A N 1
ATOM 933 C CA . GLY A 1 114 ? 18.639 1.337 -10.526 1.00 69.50 114 GLY A CA 1
ATOM 934 C C . GLY A 1 114 ? 17.796 2.407 -11.225 1.00 69.50 114 GLY A C 1
ATOM 935 O O . GLY A 1 114 ? 16.923 3.031 -10.619 1.00 69.50 114 GLY A O 1
ATOM 936 N N . GLU A 1 115 ? 18.089 2.638 -12.505 1.00 65.44 115 GLU A N 1
ATOM 937 C CA . GLU A 1 115 ? 17.345 3.572 -13.355 1.00 65.44 115 GLU A CA 1
ATOM 938 C C . GLU A 1 115 ? 16.210 2.846 -14.102 1.00 65.44 115 GLU A C 1
ATOM 940 O O . GLU A 1 115 ? 16.419 1.740 -14.604 1.00 65.44 115 GLU A O 1
ATOM 945 N N . PRO A 1 116 ? 15.007 3.444 -14.205 1.00 65.00 116 PRO A N 1
ATOM 946 C CA . PRO A 1 116 ? 13.884 2.828 -14.905 1.00 65.00 116 PRO A CA 1
ATOM 947 C C . PRO A 1 116 ? 14.180 2.627 -16.396 1.00 65.00 116 PRO A C 1
ATOM 949 O O . PRO A 1 116 ? 14.344 3.598 -17.134 1.00 65.00 116 PRO A O 1
ATOM 952 N N . ASN A 1 117 ? 14.131 1.383 -16.880 1.00 67.00 117 ASN A N 1
ATOM 953 C CA . ASN A 1 117 ? 14.118 1.091 -18.315 1.00 67.00 117 ASN A CA 1
ATOM 954 C C . ASN A 1 117 ? 12.697 0.742 -18.776 1.00 67.00 117 ASN A C 1
ATOM 956 O O . ASN A 1 117 ? 12.324 -0.422 -18.900 1.00 67.00 117 ASN A O 1
ATOM 960 N N . CYS A 1 118 ? 11.884 1.769 -19.011 1.00 63.56 118 CYS A N 1
ATOM 961 C CA . CYS A 1 118 ? 10.456 1.605 -19.295 1.00 63.56 118 CYS A CA 1
ATOM 962 C C . CYS A 1 118 ? 10.108 1.435 -20.781 1.00 63.56 118 CYS A C 1
ATOM 964 O O . CYS A 1 118 ? 8.925 1.387 -21.121 1.00 63.56 118 CYS A O 1
ATOM 966 N N . ALA A 1 119 ? 11.102 1.307 -21.669 1.00 61.16 119 ALA A N 1
ATOM 967 C CA . ALA A 1 119 ? 10.883 1.083 -23.103 1.00 61.16 119 ALA A CA 1
ATOM 968 C C . ALA A 1 119 ? 10.050 -0.187 -23.394 1.00 61.16 119 ALA A C 1
ATOM 970 O O . ALA A 1 119 ? 9.407 -0.289 -24.435 1.00 61.16 119 ALA A O 1
ATOM 971 N N . THR A 1 120 ? 10.014 -1.133 -22.454 1.00 58.50 120 THR A N 1
ATOM 972 C CA . THR A 1 120 ? 9.265 -2.396 -22.523 1.00 58.50 120 THR A CA 1
ATOM 973 C C . THR A 1 120 ? 7.855 -2.340 -21.929 1.00 58.50 120 THR A C 1
ATOM 975 O O . THR A 1 120 ? 7.035 -3.197 -22.246 1.00 58.50 120 THR A O 1
ATOM 978 N N . CYS A 1 121 ? 7.502 -1.333 -21.126 1.00 59.88 121 CYS A N 1
ATOM 979 C CA . CYS A 1 121 ? 6.235 -1.353 -20.382 1.00 59.88 121 CYS A CA 1
ATOM 980 C C . CYS A 1 121 ? 4.976 -1.026 -21.214 1.00 59.88 121 CYS A C 1
ATOM 982 O O . CYS A 1 121 ? 3.852 -1.182 -20.722 1.00 59.88 121 CYS A O 1
ATOM 984 N N . GLY A 1 122 ? 5.137 -0.618 -22.478 1.00 53.16 122 GLY A N 1
ATOM 985 C CA . GLY A 1 122 ? 4.043 -0.279 -23.398 1.00 53.16 122 GLY A CA 1
ATOM 986 C C . GLY A 1 122 ? 3.429 -1.443 -24.192 1.00 53.16 122 GLY A C 1
ATOM 987 O O . GLY A 1 122 ? 2.487 -1.195 -24.936 1.00 53.16 122 GLY A O 1
ATOM 988 N N . THR A 1 123 ? 3.936 -2.679 -24.075 1.00 48.53 123 THR A N 1
ATOM 989 C CA . THR A 1 123 ? 3.553 -3.807 -24.966 1.00 48.53 123 THR A CA 1
ATOM 990 C C . THR A 1 123 ? 2.813 -4.980 -24.304 1.00 48.53 123 THR A C 1
ATOM 992 O O . THR A 1 123 ? 2.508 -5.950 -24.991 1.00 48.53 123 THR A O 1
ATOM 995 N N . LEU A 1 124 ? 2.477 -4.888 -23.012 1.00 42.88 124 LEU A N 1
ATOM 996 C CA . LEU A 1 124 ? 1.701 -5.896 -22.264 1.00 42.88 124 LEU A CA 1
ATOM 997 C C . LEU A 1 124 ? 0.306 -5.398 -21.891 1.00 42.88 124 LEU A C 1
ATOM 999 O O . LEU A 1 124 ? 0.247 -4.288 -21.309 1.00 42.88 124 LEU A O 1
#

pLDDT: mean 72.06, std 19.26, range [32.91, 97.12]

Organism: NCBI:txid1768011

Radius of gyration: 17.32 Å; Cα contacts (8 Å, |Δi|>4): 94; chains: 1; bounding box: 36×38×49 Å

InterPro domains:
  IPR013249 RNA polymerase sigma factor 70, region 4 type 2 [PF08281] (44-91)
  IPR013324 RNA polymerase sigma factor, region 3/4-like [SSF88659] (40-100)
  IPR014284 RNA polymerase sigma-70-like domain [TIGR02937] (2-96)
  IPR036388 Winged helix-like DNA-binding domain superfamily [G3DSA:1.10.10.10] (42-102)
  IPR039425 RNA polymerase sigma-70-like [PTHR43133] (2-98)

Mean predicted aligned error: 14.11 Å

Nearest PDB structures (foldseek):
  3vep-assembly4_H  TM=8.209E-01  e=3.733E-03  Mycobacterium tuberculosis
  3hug-assembly6_A  TM=9.525E-01  e=1.876E-02  Mycobacterium tuberculosis H37Rv
  5uxx-assembly1_A  TM=5.521E-01  e=5.188E-04  Bartonella quintana str. Toulouse
  6dvb-assembly1_F  TM=6.082E-01  e=4.208E-03  Mycobacterium tuberculosis H37Rv
  6kon-assembly1_F  TM=5.366E-01  e=1.095E-02  Mycobacterium tuberculosis H37Rv

Solvent-accessible surface area (backbone atoms only — not comparable to full-atom values): 7544 Å² total; per-residue (Å²): 133,72,70,41,57,60,43,33,54,53,42,51,52,53,50,57,55,58,72,67,52,89,58,90,77,92,83,85,93,78,92,78,86,78,89,76,81,78,76,81,69,78,65,54,71,56,57,52,68,69,39,60,64,81,27,30,54,51,42,43,40,36,76,46,63,29,41,53,61,63,55,45,10,64,76,69,74,47,53,53,70,56,43,53,53,32,48,52,53,40,51,55,51,51,53,50,52,42,29,75,44,22,61,37,42,69,47,102,84,71,45,81,42,80,70,81,49,55,89,60,59,83,79,119